Protein AF-A0A563EN86-F1 (afdb_monomer_lite)

pLDDT: mean 70.74, std 15.03, range [34.0, 89.38]

Structure (mmCIF, N/CA/C/O backbone):
data_AF-A0A563EN86-F1
#
_entry.id   AF-A0A563EN86-F1
#
loop_
_atom_site.group_PDB
_atom_site.id
_atom_site.type_symbol
_atom_site.label_atom_id
_atom_site.label_alt_id
_atom_site.label_comp_id
_atom_site.label_asym_id
_atom_site.label_entity_id
_atom_site.label_seq_id
_atom_site.pdbx_PDB_ins_code
_atom_site.Cartn_x
_atom_site.Cartn_y
_atom_site.Cartn_z
_atom_site.occupancy
_atom_site.B_iso_or_equiv
_atom_site.auth_seq_id
_atom_site.auth_comp_id
_atom_site.auth_asym_id
_atom_site.auth_atom_id
_atom_site.pdbx_PDB_model_num
ATOM 1 N N . MET A 1 1 ? 17.051 7.323 -35.085 1.00 34.00 1 MET A N 1
ATOM 2 C CA . MET A 1 1 ? 16.830 6.355 -33.990 1.00 34.00 1 MET A CA 1
ATOM 3 C C . MET A 1 1 ? 16.658 7.154 -32.714 1.00 34.00 1 MET A C 1
ATOM 5 O O . MET A 1 1 ? 17.639 7.655 -32.189 1.00 34.00 1 MET A O 1
ATOM 9 N N . THR A 1 2 ? 15.421 7.385 -32.290 1.00 34.38 2 THR A N 1
ATOM 10 C CA . THR A 1 2 ? 15.112 8.167 -31.088 1.00 34.38 2 THR A CA 1
ATOM 11 C C . THR A 1 2 ? 15.080 7.204 -29.907 1.00 34.38 2 THR A C 1
ATOM 13 O O . THR A 1 2 ? 14.170 6.382 -29.809 1.00 34.38 2 THR A O 1
ATOM 16 N N . LEU A 1 3 ? 16.101 7.255 -29.044 1.00 38.44 3 LEU A N 1
ATOM 17 C CA . LEU A 1 3 ? 15.989 6.696 -27.700 1.00 38.44 3 LEU A CA 1
ATOM 18 C C . LEU A 1 3 ? 14.860 7.464 -27.013 1.00 38.44 3 LEU A C 1
ATOM 20 O O . LEU A 1 3 ? 14.955 8.676 -26.842 1.00 38.44 3 LEU A O 1
ATOM 24 N N . ALA A 1 4 ? 13.785 6.771 -26.652 1.00 39.31 4 ALA A N 1
ATOM 25 C CA . ALA A 1 4 ? 12.823 7.303 -25.707 1.00 39.31 4 ALA A CA 1
ATOM 26 C C . ALA A 1 4 ? 13.553 7.460 -24.367 1.00 39.31 4 ALA A C 1
ATOM 28 O O . ALA A 1 4 ? 13.705 6.494 -23.617 1.00 39.31 4 ALA A O 1
ATOM 29 N N . GLU A 1 5 ? 14.057 8.666 -24.102 1.00 37.25 5 GLU A N 1
ATOM 30 C CA . GLU A 1 5 ? 14.400 9.114 -22.759 1.00 37.25 5 GLU A CA 1
ATOM 31 C C . GLU A 1 5 ? 13.152 8.927 -21.900 1.00 37.25 5 GLU A C 1
ATOM 33 O O . GLU A 1 5 ? 12.180 9.679 -21.967 1.00 37.25 5 GLU A O 1
ATOM 38 N N . LYS A 1 6 ? 13.147 7.831 -21.144 1.00 38.69 6 LYS A N 1
ATOM 39 C CA . LYS A 1 6 ? 12.123 7.531 -20.160 1.00 38.69 6 LYS A CA 1
ATOM 40 C C . LYS A 1 6 ? 12.342 8.531 -19.029 1.00 38.69 6 LYS A C 1
ATOM 42 O O . LYS A 1 6 ? 13.153 8.286 -18.140 1.00 38.69 6 LYS A O 1
ATOM 47 N N . ALA A 1 7 ? 11.699 9.693 -19.137 1.00 40.84 7 ALA A N 1
ATOM 48 C CA . ALA A 1 7 ? 11.751 10.724 -18.113 1.00 40.84 7 ALA A CA 1
ATOM 49 C C . ALA A 1 7 ? 11.459 10.072 -16.749 1.00 40.84 7 ALA A C 1
ATOM 51 O O . ALA A 1 7 ? 10.509 9.281 -16.660 1.00 40.84 7 ALA A O 1
ATOM 52 N N . PRO A 1 8 ? 12.268 10.333 -15.707 1.00 43.81 8 PRO A N 1
ATOM 53 C CA . PRO A 1 8 ? 11.944 9.863 -14.372 1.00 43.81 8 PRO A CA 1
ATOM 54 C C . PRO A 1 8 ? 10.564 10.426 -14.033 1.00 43.81 8 PRO A C 1
ATOM 56 O O . PRO A 1 8 ? 10.361 11.640 -14.077 1.00 43.81 8 PRO A O 1
ATOM 59 N N . LEU A 1 9 ? 9.592 9.543 -13.793 1.00 47.16 9 LEU A N 1
ATOM 60 C CA . LEU A 1 9 ? 8.271 9.963 -13.348 1.00 47.16 9 LEU A CA 1
ATOM 61 C C . LEU A 1 9 ? 8.466 10.772 -12.067 1.00 47.16 9 LEU A C 1
ATOM 63 O O . LEU A 1 9 ? 8.974 10.250 -11.073 1.00 47.16 9 LEU A O 1
ATOM 67 N N . ASP A 1 10 ? 8.111 12.055 -12.126 1.00 55.78 10 ASP A N 1
ATOM 68 C CA . ASP A 1 10 ? 8.178 12.949 -10.980 1.00 55.78 10 ASP A CA 1
ATOM 69 C C . ASP A 1 10 ? 7.357 12.328 -9.842 1.00 55.78 10 ASP A C 1
ATOM 71 O O . ASP A 1 10 ? 6.160 12.045 -9.985 1.00 55.78 10 ASP A O 1
ATOM 75 N N . VAL A 1 11 ? 8.039 12.032 -8.735 1.00 52.59 11 VAL A N 1
ATOM 76 C CA . VAL A 1 11 ? 7.470 11.307 -7.594 1.00 52.59 11 VAL A CA 1
ATOM 77 C C . VAL A 1 11 ? 6.280 12.070 -7.021 1.00 52.59 11 VAL A C 1
ATOM 79 O O . VAL A 1 11 ? 5.270 11.448 -6.711 1.00 52.59 11 VAL A O 1
ATOM 82 N N . SER A 1 12 ? 6.348 13.403 -7.005 1.00 55.69 12 SER A N 1
ATOM 83 C CA . SER A 1 12 ? 5.276 14.275 -6.515 1.00 55.69 12 SER A CA 1
ATOM 84 C C . SER A 1 12 ? 4.056 14.216 -7.432 1.00 55.69 12 SER A C 1
ATOM 86 O O . SER A 1 12 ? 2.920 14.143 -6.967 1.00 55.69 12 SER A O 1
ATOM 88 N N . ARG A 1 13 ? 4.279 14.187 -8.754 1.00 60.00 13 ARG A N 1
ATOM 89 C CA . ARG A 1 13 ? 3.195 14.057 -9.740 1.00 60.00 13 ARG A CA 1
ATOM 90 C C . ARG A 1 13 ? 2.516 12.693 -9.664 1.00 60.00 13 ARG A C 1
ATOM 92 O O . ARG A 1 13 ? 1.303 12.607 -9.825 1.00 60.00 13 ARG A O 1
ATOM 99 N N . THR A 1 14 ? 3.289 11.643 -9.403 1.00 60.41 14 THR A N 1
ATOM 100 C CA . THR A 1 14 ? 2.772 10.277 -9.269 1.00 60.41 14 THR A CA 1
ATOM 101 C C . THR A 1 14 ? 2.025 10.102 -7.949 1.00 60.41 14 THR A C 1
ATOM 103 O O . THR A 1 14 ? 0.914 9.589 -7.950 1.00 60.41 14 THR A O 1
ATOM 106 N N . GLU A 1 15 ? 2.567 10.605 -6.838 1.00 59.75 15 GLU A N 1
ATOM 107 C CA . GLU A 1 15 ? 1.887 10.650 -5.538 1.00 59.75 15 GLU A CA 1
ATOM 108 C C . GLU A 1 15 ? 0.540 11.362 -5.616 1.00 59.75 15 GLU A C 1
ATOM 110 O O . GLU A 1 15 ? -0.461 10.838 -5.132 1.00 59.75 15 GLU A O 1
ATOM 115 N N . GLN A 1 16 ? 0.505 12.538 -6.244 1.00 64.94 16 GLN A N 1
ATOM 116 C CA . GLN A 1 16 ? -0.725 13.303 -6.402 1.00 64.94 16 GLN A CA 1
ATOM 117 C C . GLN A 1 16 ? -1.735 12.578 -7.299 1.00 64.94 16 GLN A C 1
ATOM 119 O O . GLN A 1 16 ? -2.899 12.473 -6.931 1.00 64.94 16 GLN A O 1
ATOM 124 N N . HIS A 1 17 ? -1.298 12.015 -8.428 1.00 65.69 17 HIS A N 1
ATOM 125 C CA . HIS A 1 17 ? -2.193 11.293 -9.334 1.00 65.69 17 HIS A CA 1
ATOM 126 C C . HIS A 1 17 ? -2.784 10.032 -8.690 1.00 65.69 17 HIS A C 1
ATOM 128 O O . HIS A 1 17 ? -3.970 9.756 -8.843 1.00 65.69 17 HIS A O 1
ATOM 134 N N . VAL A 1 18 ? -1.975 9.284 -7.934 1.00 63.53 18 VAL A N 1
ATOM 135 C CA . VAL A 1 18 ? -2.431 8.093 -7.204 1.00 63.53 18 VAL A CA 1
ATOM 136 C C . VAL A 1 18 ? -3.368 8.484 -6.072 1.00 63.53 18 VAL A C 1
ATOM 138 O O . VAL A 1 18 ? -4.376 7.814 -5.877 1.00 63.53 18 VAL A O 1
ATOM 141 N N . ARG A 1 19 ? -3.071 9.571 -5.352 1.00 66.44 19 ARG A N 1
ATOM 142 C CA . ARG A 1 19 ? -3.962 10.106 -4.320 1.00 66.44 19 ARG A CA 1
ATOM 143 C C . ARG A 1 19 ? -5.315 10.467 -4.916 1.00 66.44 19 ARG A C 1
ATOM 145 O O . ARG A 1 19 ? -6.315 9.946 -4.454 1.00 66.44 19 ARG A O 1
ATOM 152 N N . GLU A 1 20 ? -5.340 11.255 -5.986 1.00 67.44 20 GLU A N 1
ATOM 153 C CA . GLU A 1 20 ? -6.580 11.653 -6.658 1.00 67.44 20 GLU A CA 1
ATOM 154 C C . GLU A 1 20 ? -7.344 10.450 -7.240 1.00 67.44 20 GLU A C 1
ATOM 156 O O . GLU A 1 20 ? -8.574 10.429 -7.226 1.00 67.44 20 GLU A O 1
ATOM 161 N N . ALA A 1 21 ? -6.643 9.435 -7.758 1.00 65.50 21 ALA A N 1
ATOM 162 C CA . ALA A 1 21 ? -7.261 8.201 -8.241 1.00 65.50 21 ALA A CA 1
ATOM 163 C C . ALA A 1 21 ? -7.871 7.376 -7.096 1.00 65.50 21 ALA A C 1
ATOM 165 O O . ALA A 1 21 ? -8.976 6.857 -7.243 1.00 65.50 21 ALA A O 1
ATOM 166 N N . LEU A 1 22 ? -7.185 7.290 -5.954 1.00 64.81 22 LEU A N 1
ATOM 167 C CA . LEU A 1 22 ? -7.662 6.582 -4.766 1.00 64.81 22 LEU A CA 1
ATOM 168 C C . LEU A 1 22 ? -8.793 7.320 -4.057 1.00 64.81 22 LEU A C 1
ATOM 170 O O . LEU A 1 22 ? -9.778 6.687 -3.711 1.00 64.81 22 LEU A O 1
ATOM 174 N N . GLU A 1 23 ? -8.708 8.639 -3.902 1.00 65.38 23 GLU A N 1
ATOM 175 C CA . GLU A 1 23 ? -9.792 9.472 -3.364 1.00 65.38 23 GLU A CA 1
ATOM 176 C C . GLU A 1 23 ? -11.056 9.359 -4.227 1.00 65.38 23 GLU A C 1
ATOM 178 O O . GLU A 1 23 ? -12.167 9.303 -3.701 1.00 65.38 23 GLU A O 1
ATOM 183 N N . ARG A 1 24 ? -10.904 9.277 -5.559 1.00 66.06 24 ARG A N 1
ATOM 184 C CA . ARG A 1 24 ? -12.023 9.007 -6.475 1.00 66.06 24 ARG A CA 1
ATOM 185 C C . ARG A 1 24 ? -12.586 7.597 -6.318 1.00 66.06 24 ARG A C 1
ATOM 187 O O . ARG A 1 24 ? -13.801 7.441 -6.383 1.00 66.06 24 ARG A O 1
ATOM 194 N N . TRP A 1 25 ? -11.727 6.589 -6.158 1.00 62.38 25 TRP A N 1
ATOM 195 C CA . TRP A 1 25 ? -12.152 5.195 -6.000 1.00 62.38 25 TRP A CA 1
ATOM 196 C C . TRP A 1 25 ? -12.832 4.949 -4.647 1.00 62.38 25 TRP A C 1
ATOM 198 O O . TRP A 1 25 ? -13.811 4.217 -4.580 1.00 62.38 25 TRP A O 1
ATOM 208 N N . LEU A 1 26 ? -12.366 5.621 -3.595 1.00 63.09 26 LEU A N 1
ATOM 209 C CA . LEU A 1 26 ? -12.886 5.540 -2.228 1.00 63.09 26 LEU A CA 1
ATOM 210 C C . LEU A 1 26 ? -13.992 6.572 -1.957 1.00 63.09 26 LEU A C 1
ATOM 212 O O . LEU A 1 26 ? -14.164 7.003 -0.823 1.00 63.09 26 LEU A O 1
ATOM 216 N N . GLU A 1 27 ? -14.732 6.988 -2.991 1.00 62.78 27 GLU A N 1
ATOM 217 C CA . GLU A 1 27 ? -15.923 7.849 -2.883 1.00 62.78 27 GLU A CA 1
ATOM 218 C C . GLU A 1 27 ? -15.721 9.135 -2.048 1.00 62.78 27 GLU A C 1
ATOM 220 O O . GLU A 1 27 ? -16.593 9.540 -1.285 1.00 62.78 27 GLU A O 1
ATOM 225 N N . GLN A 1 28 ? -14.578 9.816 -2.197 1.00 53.50 28 GLN A N 1
ATOM 226 C CA . GLN A 1 28 ? -14.207 11.031 -1.444 1.00 53.50 28 GLN A CA 1
ATOM 227 C C . GLN A 1 28 ? -13.933 10.830 0.053 1.00 53.50 28 GLN A C 1
ATOM 229 O O . GLN A 1 28 ? -13.909 11.799 0.819 1.00 53.50 28 GLN A O 1
ATOM 234 N N . ARG A 1 29 ? -13.669 9.601 0.501 1.00 56.38 29 ARG A N 1
ATOM 235 C CA . ARG A 1 29 ? -13.114 9.391 1.841 1.00 56.38 29 ARG A CA 1
ATOM 236 C C 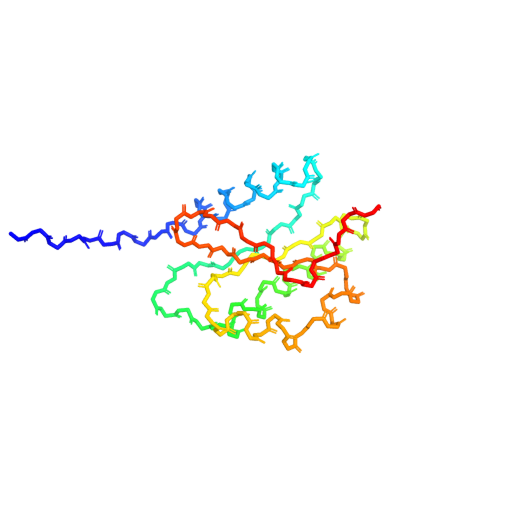. ARG A 1 29 ? -11.720 10.017 1.896 1.00 56.38 29 ARG A C 1
ATOM 238 O O . ARG A 1 29 ? -10.922 9.873 0.973 1.00 56.38 29 ARG A O 1
ATOM 245 N N . HIS A 1 30 ? -11.446 10.771 2.960 1.00 56.66 30 HIS A N 1
ATOM 246 C CA . HIS A 1 30 ? -10.135 11.376 3.182 1.00 56.66 30 HIS A CA 1
ATOM 247 C C . HIS A 1 30 ? -9.109 10.259 3.386 1.00 56.66 30 HIS A C 1
ATOM 249 O O . HIS A 1 30 ? -9.102 9.596 4.422 1.00 56.66 30 HIS A O 1
ATOM 255 N N . VAL A 1 31 ? -8.271 10.036 2.374 1.00 59.75 31 VAL A N 1
ATOM 256 C CA . VAL A 1 31 ? -7.301 8.941 2.357 1.00 59.75 31 VAL A CA 1
ATOM 257 C C . VAL A 1 31 ? -5.914 9.521 2.501 1.00 59.75 31 VAL A C 1
ATOM 259 O O . VAL A 1 31 ? -5.395 10.224 1.630 1.00 59.75 31 VAL A O 1
ATOM 262 N N . HIS A 1 32 ? -5.273 9.185 3.611 1.00 62.81 32 HIS A N 1
ATOM 263 C CA . HIS A 1 32 ? -3.880 9.534 3.799 1.00 62.81 32 HIS A CA 1
ATOM 264 C C . HIS A 1 32 ? -2.996 8.508 3.089 1.00 62.81 32 HIS A C 1
ATOM 266 O O . HIS A 1 32 ? -2.794 7.394 3.574 1.00 62.81 32 HIS A O 1
ATOM 272 N N . LEU A 1 33 ? -2.479 8.910 1.924 1.00 62.84 33 LEU A N 1
ATOM 273 C CA . LEU A 1 33 ? -1.630 8.091 1.067 1.00 62.84 33 LEU A CA 1
ATOM 274 C C . LEU A 1 33 ? -0.147 8.423 1.246 1.00 62.84 33 LEU A C 1
ATOM 276 O O . LEU A 1 33 ? 0.261 9.581 1.150 1.00 62.84 33 LEU A O 1
ATOM 280 N N . SER A 1 34 ? 0.672 7.387 1.394 1.00 61.41 34 SER A N 1
ATOM 281 C CA . SER A 1 34 ? 2.115 7.464 1.145 1.00 61.41 34 SER A CA 1
ATOM 282 C C . SER A 1 34 ? 2.454 6.646 -0.104 1.00 61.41 34 SER A C 1
ATOM 284 O O . SER A 1 34 ? 1.990 5.512 -0.218 1.00 61.41 34 SER A O 1
ATOM 286 N N . VAL A 1 35 ? 3.247 7.189 -1.036 1.00 60.12 35 VAL A N 1
ATOM 287 C CA . VAL A 1 35 ? 3.736 6.451 -2.218 1.00 60.12 35 VAL A CA 1
ATOM 288 C C . VAL A 1 35 ? 5.256 6.522 -2.255 1.00 60.12 35 VAL A C 1
ATOM 290 O O . VAL A 1 35 ? 5.867 7.480 -1.793 1.00 60.12 35 VAL A O 1
ATOM 293 N N . ALA A 1 36 ? 5.896 5.493 -2.795 1.00 61.22 36 ALA A N 1
ATOM 294 C CA . ALA A 1 36 ? 7.319 5.552 -3.092 1.00 61.22 36 ALA A CA 1
ATOM 295 C C . ALA A 1 36 ? 7.576 5.879 -4.564 1.00 61.22 36 ALA A C 1
ATOM 297 O O . ALA A 1 36 ? 6.841 5.445 -5.450 1.00 61.22 36 ALA A O 1
ATOM 298 N N . GLY A 1 37 ? 8.661 6.611 -4.819 1.00 56.16 37 GLY A N 1
ATOM 299 C CA . GLY A 1 37 ? 9.083 6.972 -6.167 1.00 56.16 37 GLY A CA 1
ATOM 300 C C . GLY A 1 37 ? 9.420 5.771 -7.055 1.00 56.16 37 GLY A C 1
ATOM 301 O O . GLY A 1 37 ? 9.970 4.767 -6.602 1.00 56.16 37 GLY A O 1
ATOM 302 N N . PHE A 1 38 ? 9.122 5.910 -8.347 1.00 54.41 38 PHE A N 1
ATOM 303 C CA . PHE A 1 38 ? 9.432 4.936 -9.391 1.00 54.41 38 PHE A CA 1
ATOM 304 C C . PHE A 1 38 ? 10.844 5.171 -9.932 1.00 54.41 38 PHE A C 1
ATOM 306 O O . PHE A 1 38 ? 11.024 5.830 -10.955 1.00 54.41 38 PHE A O 1
ATOM 313 N N . THR A 1 39 ? 11.865 4.639 -9.265 1.00 54.28 39 THR A N 1
ATOM 314 C CA . THR A 1 39 ? 13.226 4.610 -9.825 1.00 54.28 39 THR A CA 1
ATOM 315 C C . THR A 1 39 ? 13.582 3.204 -10.309 1.00 54.28 39 THR A C 1
ATOM 317 O O . THR A 1 39 ? 13.035 2.203 -9.850 1.00 54.28 39 THR A O 1
ATOM 320 N N . ALA A 1 40 ? 14.502 3.096 -11.269 1.00 50.16 40 ALA A N 1
ATOM 321 C CA . ALA A 1 40 ? 14.995 1.794 -11.732 1.00 50.16 40 ALA A CA 1
ATOM 322 C C . ALA A 1 40 ? 15.705 0.992 -10.614 1.00 50.16 40 ALA A C 1
ATOM 324 O O . ALA A 1 40 ? 15.831 -0.224 -10.725 1.00 50.16 40 ALA A O 1
ATOM 325 N N . ASP A 1 41 ? 16.101 1.667 -9.529 1.00 58.62 41 ASP A N 1
ATOM 326 C CA . ASP A 1 41 ? 16.729 1.107 -8.327 1.00 58.62 41 ASP A CA 1
ATOM 327 C C . ASP A 1 41 ? 15.738 1.026 -7.146 1.00 58.62 41 ASP A C 1
ATOM 329 O O . ASP A 1 41 ? 16.077 1.272 -5.989 1.00 58.62 41 ASP A O 1
ATOM 333 N N . VAL A 1 42 ? 14.459 0.735 -7.416 1.00 63.88 42 VAL A N 1
ATOM 334 C CA . VAL A 1 42 ? 13.474 0.532 -6.344 1.00 63.88 42 VAL A CA 1
ATOM 335 C C . VAL A 1 42 ? 13.920 -0.647 -5.485 1.00 63.88 42 VAL A C 1
ATOM 337 O O . VAL A 1 42 ? 13.838 -1.805 -5.891 1.00 63.88 42 VAL A O 1
ATOM 340 N N . GLN A 1 43 ? 14.363 -0.344 -4.265 1.00 78.12 43 GLN A N 1
ATOM 341 C CA . GLN A 1 43 ? 14.594 -1.319 -3.208 1.00 78.12 43 GLN A CA 1
ATOM 342 C C . GLN A 1 43 ? 13.252 -1.625 -2.526 1.00 78.12 43 GLN A C 1
ATOM 344 O O . GLN A 1 43 ? 12.815 -0.850 -1.671 1.00 78.12 43 GLN A O 1
ATOM 349 N N . PRO A 1 44 ? 12.578 -2.751 -2.839 1.00 77.44 44 PRO A N 1
ATOM 350 C CA . PRO A 1 44 ? 11.171 -2.954 -2.476 1.00 77.44 44 PRO A CA 1
ATOM 351 C C . PRO A 1 44 ? 10.939 -2.974 -0.966 1.00 77.44 44 PRO A C 1
ATOM 353 O O . PRO A 1 44 ? 9.913 -2.504 -0.490 1.00 77.44 44 PRO A O 1
ATOM 356 N N . ARG A 1 45 ? 11.917 -3.482 -0.204 1.00 82.38 45 ARG A N 1
ATOM 357 C CA . ARG A 1 45 ? 11.884 -3.465 1.264 1.00 82.38 45 ARG A CA 1
ATOM 358 C C . ARG A 1 45 ? 12.027 -2.062 1.836 1.00 82.38 45 ARG A C 1
ATOM 360 O O . ARG A 1 45 ? 11.295 -1.730 2.755 1.00 82.38 45 ARG A O 1
ATOM 367 N N . ALA A 1 46 ? 12.963 -1.264 1.322 1.00 79.75 46 ALA A N 1
ATOM 368 C CA . ALA A 1 46 ? 13.172 0.099 1.806 1.00 79.75 46 ALA A CA 1
ATOM 369 C C . ALA A 1 46 ? 11.931 0.952 1.533 1.00 79.75 46 ALA A C 1
ATOM 371 O O . ALA A 1 46 ? 11.432 1.618 2.435 1.00 79.75 46 ALA A O 1
ATOM 372 N N . VAL A 1 47 ? 11.389 0.823 0.318 1.00 79.31 47 VAL A N 1
ATOM 373 C CA . VAL A 1 47 ? 10.111 1.406 -0.083 1.00 79.31 47 VAL A CA 1
ATOM 374 C C . VAL A 1 47 ? 9.010 0.985 0.883 1.00 79.31 47 VAL A C 1
ATOM 376 O O . VAL A 1 47 ? 8.474 1.839 1.577 1.00 79.31 47 VAL A O 1
ATOM 379 N N . PHE A 1 48 ? 8.729 -0.314 1.003 1.00 83.31 48 PHE A N 1
ATOM 380 C CA . PHE A 1 48 ? 7.656 -0.824 1.858 1.00 83.31 48 PHE A CA 1
ATOM 381 C C . PHE A 1 48 ? 7.764 -0.336 3.309 1.00 83.31 48 PHE A C 1
ATOM 383 O O . PHE A 1 48 ? 6.779 0.142 3.867 1.00 83.31 48 PHE A O 1
ATOM 390 N N . SER A 1 49 ? 8.960 -0.397 3.901 1.00 84.12 49 SER A N 1
ATOM 391 C CA . SER A 1 49 ? 9.202 0.060 5.272 1.00 84.12 49 SER A CA 1
ATOM 392 C C . SER A 1 49 ? 8.956 1.557 5.450 1.00 84.12 49 SER A C 1
ATOM 394 O O . SER A 1 49 ? 8.371 1.957 6.455 1.00 84.12 49 SER A O 1
ATOM 396 N N . GLU A 1 50 ? 9.378 2.385 4.493 1.00 84.25 50 GLU A N 1
ATOM 397 C CA . GLU A 1 50 ? 9.160 3.833 4.544 1.00 84.25 50 GLU A CA 1
ATOM 398 C C . GLU A 1 50 ? 7.669 4.171 4.433 1.00 84.25 50 GLU A C 1
ATOM 400 O O . GLU A 1 50 ? 7.142 4.934 5.246 1.00 84.25 50 GLU A O 1
ATOM 405 N N . VAL A 1 51 ? 6.962 3.551 3.480 1.00 82.19 51 VAL A N 1
ATOM 406 C CA . VAL A 1 51 ? 5.528 3.802 3.270 1.00 82.19 51 VAL A CA 1
ATOM 407 C C . VAL A 1 51 ? 4.709 3.345 4.484 1.00 82.19 51 VAL A C 1
ATOM 409 O O . VAL A 1 51 ? 3.814 4.058 4.946 1.00 82.19 51 VAL A O 1
ATOM 412 N N . LEU A 1 52 ? 5.055 2.187 5.058 1.00 85.31 52 LEU A N 1
ATOM 413 C CA . LEU A 1 52 ? 4.430 1.663 6.271 1.00 85.31 52 LEU A CA 1
ATOM 414 C C . LEU A 1 52 ? 4.696 2.567 7.480 1.00 85.31 52 LEU A C 1
ATOM 416 O O . LEU A 1 52 ? 3.775 2.861 8.240 1.00 85.31 52 LEU A O 1
ATOM 420 N N . ARG A 1 53 ? 5.932 3.053 7.649 1.00 86.25 53 ARG A N 1
ATOM 421 C CA . ARG A 1 53 ? 6.289 3.969 8.740 1.00 86.25 53 ARG A CA 1
ATOM 422 C C . ARG A 1 53 ? 5.464 5.253 8.688 1.00 86.25 53 ARG A C 1
ATOM 424 O O . ARG A 1 53 ? 4.920 5.654 9.715 1.00 86.25 53 ARG A O 1
ATOM 431 N N . ARG A 1 54 ? 5.353 5.885 7.516 1.00 82.75 54 ARG A N 1
ATOM 432 C CA . ARG A 1 54 ? 4.539 7.100 7.342 1.00 82.75 54 ARG A CA 1
ATOM 433 C C . ARG A 1 54 ? 3.065 6.834 7.616 1.00 82.75 54 ARG A C 1
ATOM 435 O O . ARG A 1 54 ? 2.419 7.618 8.300 1.00 82.75 54 ARG A O 1
ATOM 442 N N . SER A 1 55 ? 2.558 5.692 7.168 1.00 82.69 55 SER A N 1
ATOM 443 C CA . SER A 1 55 ? 1.166 5.288 7.397 1.00 82.69 55 SER A CA 1
ATOM 444 C C . SER A 1 55 ? 0.857 5.074 8.875 1.00 82.69 55 SER A C 1
ATOM 446 O O . SER A 1 55 ? -0.176 5.516 9.365 1.00 82.69 55 SER A O 1
ATOM 448 N N . LEU A 1 56 ? 1.786 4.483 9.629 1.00 84.81 56 LEU A N 1
ATOM 449 C CA . LEU A 1 56 ? 1.664 4.369 11.082 1.00 84.81 56 LEU A CA 1
ATOM 450 C C . LEU A 1 56 ? 1.643 5.739 11.771 1.00 84.81 56 LEU A C 1
ATOM 452 O O . LEU A 1 56 ? 0.848 5.945 12.685 1.00 84.81 56 LEU A O 1
ATOM 456 N N . GLN A 1 57 ? 2.475 6.686 11.328 1.00 84.62 57 GLN A N 1
ATOM 457 C CA . GLN A 1 57 ? 2.464 8.056 11.854 1.00 84.62 57 GLN A CA 1
ATOM 458 C C . GLN A 1 57 ? 1.143 8.774 11.547 1.00 84.62 57 GLN A C 1
ATOM 460 O O . GLN A 1 57 ? 0.575 9.419 12.426 1.00 84.62 57 GLN A O 1
ATOM 465 N N . LEU A 1 58 ? 0.618 8.611 10.331 1.00 80.25 58 LEU A N 1
ATOM 466 C CA . LEU A 1 58 ? -0.684 9.144 9.930 1.00 80.25 58 LEU A CA 1
ATOM 467 C C . LEU A 1 58 ? -1.812 8.552 10.776 1.00 80.25 58 LEU A C 1
ATOM 469 O O . LEU A 1 58 ? -2.650 9.290 11.278 1.00 80.25 58 LEU A O 1
ATOM 473 N N . ARG A 1 59 ? -1.783 7.240 11.022 1.00 79.31 59 ARG A N 1
ATOM 474 C CA . ARG A 1 59 ? -2.760 6.549 11.873 1.00 79.31 59 ARG A CA 1
ATOM 475 C C . ARG A 1 59 ? -2.714 7.022 13.328 1.00 79.31 59 ARG A C 1
ATOM 477 O O . ARG A 1 59 ? -3.749 7.076 13.983 1.00 79.31 59 ARG A O 1
ATOM 484 N N . GLN A 1 60 ? -1.530 7.359 13.840 1.00 83.19 60 GLN A N 1
ATOM 485 C CA . GLN A 1 60 ? -1.380 7.932 15.182 1.00 83.19 60 GLN A CA 1
ATOM 486 C C . GLN A 1 60 ? -1.976 9.341 15.279 1.00 83.19 60 GLN A C 1
ATOM 488 O O . GLN A 1 60 ? -2.580 9.663 16.299 1.00 83.19 60 GLN A O 1
ATOM 493 N N . GLY A 1 61 ? -1.818 10.164 14.238 1.00 78.44 61 GLY A N 1
ATOM 494 C CA . GLY A 1 61 ? -2.410 11.504 14.178 1.00 78.44 61 GLY A CA 1
ATOM 495 C C . GLY A 1 61 ? -3.918 11.492 13.916 1.00 78.44 61 GLY A C 1
ATOM 496 O O . GLY A 1 61 ? -4.641 12.296 14.494 1.00 78.44 61 GLY A O 1
ATOM 497 N N . ASN A 1 62 ? -4.385 10.544 13.098 1.00 76.50 62 ASN A N 1
ATOM 498 C CA . ASN A 1 62 ? -5.759 10.441 12.610 1.00 76.50 62 ASN A CA 1
ATOM 499 C C . ASN A 1 62 ? -6.304 9.006 12.812 1.00 76.50 62 ASN A C 1
ATOM 501 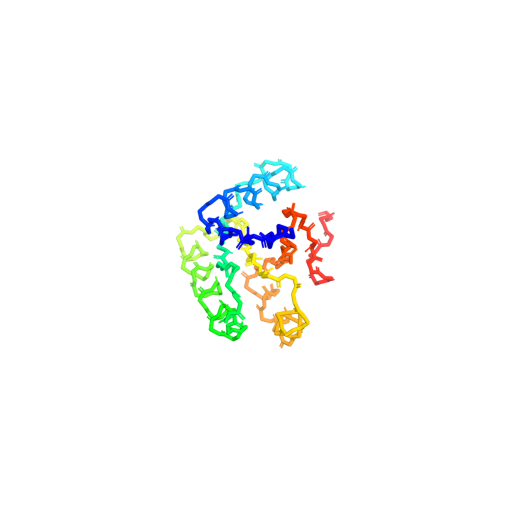O O . ASN A 1 62 ? -6.384 8.216 11.868 1.00 76.50 62 ASN A O 1
ATOM 505 N N . PRO A 1 63 ? -6.685 8.617 14.045 1.00 76.12 63 PRO A N 1
ATOM 506 C CA . PRO A 1 63 ? -7.038 7.231 14.382 1.00 76.12 63 PRO A CA 1
ATOM 507 C C . PRO A 1 63 ? -8.370 6.739 13.791 1.00 76.12 63 PRO A C 1
ATOM 509 O O . PRO A 1 63 ? -8.667 5.540 13.851 1.00 76.12 63 PRO A O 1
ATOM 512 N N . LEU A 1 64 ? -9.187 7.639 13.243 1.00 77.00 64 LEU A N 1
ATOM 513 C CA . LEU A 1 64 ? -10.477 7.318 12.624 1.00 77.00 64 LEU A CA 1
ATOM 514 C C . LEU A 1 64 ? -10.420 7.321 11.092 1.00 77.00 64 LEU A C 1
ATOM 516 O O . LEU A 1 64 ? -11.307 6.742 10.470 1.00 77.00 64 LEU A O 1
ATOM 520 N N . ASP A 1 65 ? -9.365 7.881 10.504 1.00 76.25 65 ASP A N 1
ATOM 521 C CA . ASP A 1 65 ? -9.247 8.041 9.056 1.00 76.2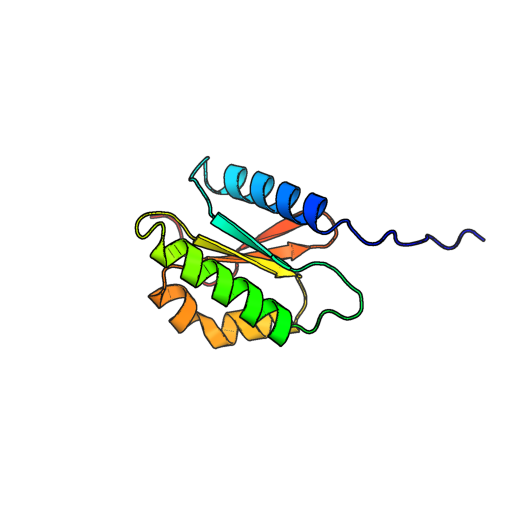5 65 ASP A CA 1
ATOM 522 C C . ASP A 1 65 ? -8.787 6.751 8.384 1.00 76.25 65 ASP A C 1
ATOM 524 O O . ASP A 1 65 ? -8.067 5.933 8.972 1.00 76.25 65 ASP A O 1
ATOM 528 N N . GLU A 1 66 ? -9.171 6.584 7.123 1.00 75.56 66 GLU A N 1
ATOM 529 C CA . GLU A 1 66 ? -8.637 5.507 6.302 1.00 75.56 66 GLU A CA 1
ATOM 530 C C . GLU A 1 66 ? -7.207 5.831 5.883 1.00 75.56 66 GLU A C 1
ATOM 532 O O . GLU A 1 66 ? -6.893 6.904 5.360 1.00 75.56 66 GLU A O 1
ATOM 537 N N . VAL A 1 67 ? -6.316 4.880 6.146 1.00 81.44 67 VAL A N 1
ATOM 538 C CA . VAL A 1 67 ? -4.900 5.004 5.825 1.00 81.44 67 VAL A CA 1
ATOM 539 C C . VAL A 1 67 ? -4.569 3.967 4.771 1.00 81.44 67 VAL A C 1
ATOM 541 O O . VAL A 1 67 ? -4.857 2.784 4.940 1.00 81.44 67 VAL A O 1
ATOM 544 N N . ALA A 1 68 ? -3.931 4.416 3.697 1.00 83.00 68 ALA A N 1
ATOM 545 C CA . ALA A 1 68 ? -3.571 3.566 2.580 1.00 83.00 68 ALA A CA 1
ATOM 546 C C . ALA A 1 68 ? -2.086 3.702 2.237 1.00 83.00 68 ALA A C 1
ATOM 548 O O . ALA A 1 68 ? -1.509 4.792 2.274 1.00 83.00 68 ALA A O 1
ATOM 549 N N . ILE A 1 69 ? -1.470 2.592 1.834 1.00 83.88 69 ILE A N 1
ATOM 550 C CA . ILE A 1 69 ? -0.132 2.581 1.238 1.00 83.88 69 ILE A CA 1
ATOM 551 C C . ILE A 1 69 ? -0.221 2.379 -0.271 1.00 83.88 69 ILE A C 1
ATOM 553 O O . ILE A 1 69 ? -0.888 1.466 -0.751 1.00 83.88 69 ILE A O 1
ATOM 557 N N . GLY A 1 70 ? 0.499 3.210 -1.021 1.00 82.44 70 GLY A N 1
ATOM 558 C CA . GLY A 1 70 ? 0.728 3.040 -2.450 1.00 82.44 70 GLY A CA 1
ATOM 559 C C . GLY A 1 70 ? 2.120 2.468 -2.693 1.00 82.44 70 GLY A C 1
ATOM 560 O O . GLY A 1 70 ? 3.128 3.048 -2.286 1.00 82.44 70 GLY A O 1
ATOM 561 N N . LEU A 1 71 ? 2.199 1.325 -3.364 1.00 82.44 71 LEU A N 1
ATOM 562 C CA . LEU A 1 71 ? 3.458 0.656 -3.683 1.00 82.44 71 LEU A CA 1
ATOM 563 C C . LEU A 1 71 ? 3.581 0.462 -5.191 1.00 82.44 71 LEU A C 1
ATOM 565 O O . LEU A 1 71 ? 2.572 0.205 -5.836 1.00 82.44 71 LEU A O 1
ATOM 569 N N . PRO A 1 72 ? 4.790 0.507 -5.770 1.00 79.44 72 PRO A N 1
ATOM 570 C CA . PRO A 1 72 ? 4.975 0.140 -7.166 1.00 79.44 72 PRO A CA 1
ATOM 571 C C . PRO A 1 72 ? 4.441 -1.266 -7.448 1.00 79.44 72 PRO A C 1
ATOM 573 O O . PRO A 1 72 ? 4.689 -2.202 -6.679 1.00 79.44 72 PRO A O 1
ATOM 576 N N . ASP A 1 73 ? 3.746 -1.421 -8.571 1.00 83.25 73 ASP A N 1
ATOM 577 C CA . ASP A 1 73 ? 3.252 -2.709 -9.037 1.00 83.25 73 ASP A CA 1
ATOM 578 C C . ASP A 1 73 ? 4.395 -3.564 -9.602 1.00 83.25 73 ASP A C 1
ATOM 580 O O . ASP A 1 73 ? 4.614 -3.683 -10.808 1.00 83.25 73 ASP A O 1
ATOM 584 N N . VAL A 1 74 ? 5.183 -4.125 -8.688 1.00 82.62 74 VAL A N 1
ATOM 585 C CA . VAL A 1 74 ? 6.278 -5.044 -8.987 1.00 82.62 74 VAL A CA 1
ATOM 586 C C . VAL A 1 74 ? 6.151 -6.304 -8.130 1.00 82.62 74 VAL A C 1
ATOM 588 O O . VAL A 1 74 ? 5.742 -6.214 -6.965 1.00 82.62 74 VAL A O 1
ATOM 591 N N . PRO A 1 75 ? 6.566 -7.485 -8.633 1.00 85.00 75 PRO A N 1
ATOM 592 C CA . PRO A 1 75 ? 6.366 -8.758 -7.935 1.00 85.00 75 PRO A CA 1
ATOM 593 C C . PRO A 1 75 ? 6.873 -8.763 -6.490 1.00 85.00 75 PRO A C 1
ATOM 595 O O . PRO A 1 75 ? 6.210 -9.276 -5.597 1.00 85.00 75 PRO A O 1
ATOM 598 N N . ARG A 1 76 ? 8.022 -8.126 -6.230 1.00 84.94 76 ARG A N 1
ATOM 599 C CA . ARG A 1 76 ? 8.603 -8.054 -4.881 1.00 84.94 76 ARG A CA 1
ATOM 600 C C . ARG A 1 76 ? 7.769 -7.215 -3.910 1.00 84.94 76 ARG A C 1
ATOM 602 O O . ARG A 1 76 ? 7.672 -7.590 -2.748 1.00 84.94 76 ARG A O 1
ATOM 609 N N . CYS A 1 77 ? 7.168 -6.113 -4.361 1.00 82.94 77 CYS A N 1
ATOM 610 C CA . CYS A 1 77 ? 6.251 -5.323 -3.535 1.00 82.94 77 CYS A CA 1
ATOM 611 C C . CYS A 1 77 ? 4.974 -6.117 -3.250 1.00 82.94 77 CYS A C 1
ATOM 613 O O . CYS A 1 77 ? 4.550 -6.172 -2.097 1.00 82.94 77 CYS A O 1
ATOM 615 N N . ARG A 1 78 ? 4.430 -6.822 -4.254 1.00 87.56 78 ARG A N 1
ATOM 616 C CA . ARG A 1 78 ? 3.290 -7.732 -4.054 1.00 87.56 78 ARG A CA 1
ATOM 617 C C . ARG A 1 78 ? 3.592 -8.814 -3.015 1.00 87.56 78 ARG A C 1
ATOM 619 O O . ARG A 1 78 ? 2.790 -9.021 -2.110 1.00 87.56 78 ARG A O 1
ATOM 626 N N . SER A 1 79 ? 4.765 -9.448 -3.084 1.00 87.94 79 SER A N 1
ATOM 627 C CA . SER A 1 79 ? 5.182 -10.452 -2.095 1.00 87.94 79 SER A CA 1
ATOM 628 C C . SER A 1 79 ? 5.330 -9.880 -0.682 1.00 87.94 79 SER A C 1
ATOM 630 O O . SER A 1 79 ? 4.979 -10.556 0.280 1.00 87.94 79 SER A O 1
ATOM 632 N N . LEU A 1 80 ? 5.838 -8.651 -0.536 1.00 87.69 80 LEU A N 1
ATOM 633 C CA . LEU A 1 80 ? 5.972 -8.000 0.775 1.00 87.69 80 LEU A CA 1
ATOM 634 C C . LEU A 1 80 ? 4.615 -7.702 1.412 1.00 87.69 80 LEU A C 1
ATOM 636 O O . LEU A 1 80 ? 4.432 -7.950 2.603 1.00 87.69 80 LEU A O 1
ATOM 640 N N . VAL A 1 81 ? 3.669 -7.217 0.608 1.00 88.44 81 VAL A N 1
ATOM 641 C CA . VAL A 1 81 ? 2.292 -6.969 1.039 1.00 88.44 81 VAL A CA 1
ATOM 642 C C . VAL A 1 81 ? 1.608 -8.271 1.439 1.00 88.44 81 VAL A C 1
ATOM 644 O O . VAL A 1 81 ? 1.095 -8.357 2.548 1.00 88.44 81 VAL A O 1
ATOM 647 N N . ALA A 1 82 ? 1.678 -9.305 0.595 1.00 88.62 82 ALA A N 1
ATOM 648 C CA . ALA A 1 82 ? 1.103 -10.614 0.903 1.00 88.62 82 ALA A CA 1
ATOM 649 C C . ALA A 1 82 ? 1.698 -11.214 2.190 1.00 88.62 82 ALA A C 1
ATOM 651 O O . ALA A 1 82 ? 0.976 -11.724 3.039 1.00 88.62 82 ALA A O 1
ATOM 652 N N . GLY A 1 83 ? 3.015 -11.089 2.386 1.00 89.38 83 GLY A N 1
ATOM 653 C CA . GLY A 1 83 ? 3.686 -11.540 3.608 1.00 89.38 83 GLY A CA 1
ATOM 654 C C . GLY A 1 83 ? 3.347 -10.725 4.863 1.00 89.38 83 GLY A C 1
ATOM 655 O O . GLY A 1 83 ? 3.622 -11.181 5.969 1.00 89.38 83 GLY A O 1
ATOM 656 N N . SER A 1 84 ? 2.760 -9.536 4.706 1.00 88.56 84 SER A N 1
ATOM 657 C CA . SER A 1 84 ? 2.418 -8.616 5.800 1.00 88.56 84 SER A CA 1
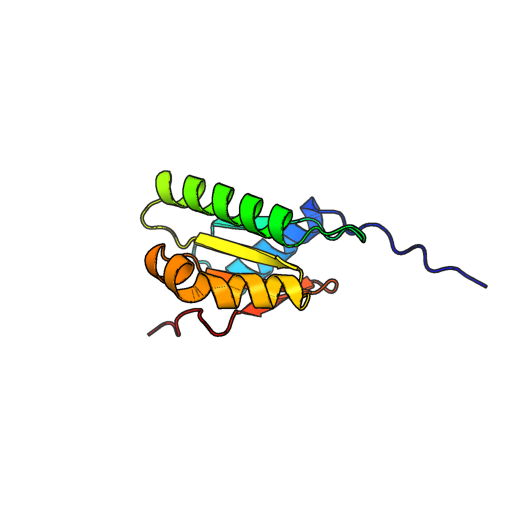ATOM 658 C C . SER A 1 84 ? 0.910 -8.417 5.966 1.00 88.56 84 SER A C 1
ATOM 660 O O . SER A 1 84 ? 0.495 -7.562 6.747 1.00 88.56 84 SER A O 1
ATOM 662 N N . GLU A 1 85 ? 0.090 -9.198 5.263 1.00 86.56 85 GLU A N 1
ATOM 663 C CA . GLU A 1 85 ? -1.362 -9.032 5.181 1.00 86.56 85 GLU A CA 1
ATOM 664 C C . GLU A 1 85 ? -2.029 -8.953 6.561 1.00 86.56 85 GLU A C 1
ATOM 666 O O . GLU A 1 85 ? -2.758 -8.006 6.853 1.00 86.56 85 GLU A O 1
ATOM 671 N N . THR A 1 86 ? -1.732 -9.906 7.448 1.00 85.81 86 THR A N 1
ATOM 672 C CA . THR A 1 86 ? -2.302 -9.945 8.804 1.00 85.81 86 THR A CA 1
ATOM 673 C C . THR A 1 86 ? -1.970 -8.685 9.602 1.00 85.81 86 THR A C 1
ATOM 675 O O . THR A 1 86 ? -2.808 -8.173 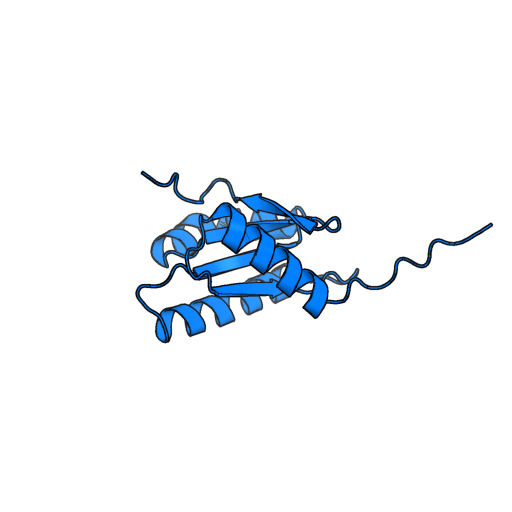10.349 1.00 85.81 86 THR A O 1
ATOM 678 N N . THR A 1 87 ? -0.757 -8.161 9.430 1.00 87.75 87 THR A N 1
ATOM 679 C CA . THR A 1 87 ? -0.292 -6.947 10.104 1.00 87.75 87 THR A CA 1
ATOM 680 C C . THR A 1 87 ? -1.009 -5.720 9.551 1.00 87.75 87 THR A C 1
ATOM 682 O O . THR A 1 87 ? -1.556 -4.943 10.327 1.00 87.75 87 THR A O 1
ATOM 685 N N . LEU A 1 88 ? -1.065 -5.570 8.225 1.00 86.75 88 LEU A N 1
ATOM 686 C CA . LEU A 1 88 ? -1.752 -4.457 7.559 1.00 86.75 88 LEU A CA 1
ATOM 687 C C . LEU A 1 88 ? -3.240 -4.418 7.931 1.00 86.75 88 LEU A C 1
ATOM 689 O O . LEU A 1 88 ? -3.747 -3.373 8.340 1.00 86.75 88 LEU A O 1
ATOM 693 N N . ARG A 1 89 ? -3.902 -5.581 7.940 1.00 84.81 89 ARG A N 1
ATOM 694 C CA . ARG A 1 89 ? -5.298 -5.717 8.376 1.00 84.81 89 ARG A CA 1
ATOM 695 C C . ARG A 1 89 ? -5.489 -5.325 9.841 1.00 84.81 89 ARG A C 1
ATOM 697 O O . ARG A 1 89 ? -6.406 -4.573 10.156 1.00 84.81 89 ARG A O 1
ATOM 704 N N . SER A 1 90 ? -4.614 -5.786 10.736 1.00 86.19 90 SER A N 1
ATOM 705 C CA . SER A 1 90 ? -4.679 -5.436 12.167 1.00 86.19 90 SER A CA 1
ATOM 706 C C . SER A 1 90 ? -4.508 -3.933 12.409 1.00 86.19 90 SER A C 1
ATOM 708 O O . SER A 1 90 ? -5.076 -3.384 13.351 1.00 86.19 90 SER A O 1
ATOM 710 N N . LEU A 1 91 ? -3.748 -3.260 11.544 1.00 85.06 91 LEU A N 1
ATOM 711 C CA . LEU A 1 91 ? -3.500 -1.822 11.607 1.00 85.06 91 LEU A CA 1
ATOM 712 C C . LEU A 1 91 ? -4.558 -0.982 10.872 1.00 85.06 91 LEU A C 1
ATOM 714 O O . LEU A 1 91 ? -4.522 0.244 10.990 1.00 85.06 91 LEU A O 1
ATOM 718 N N . ARG A 1 92 ? -5.506 -1.621 10.166 1.00 85.38 92 ARG A N 1
ATOM 719 C CA . ARG A 1 92 ? -6.468 -0.972 9.255 1.00 85.38 92 ARG A CA 1
ATOM 720 C C . ARG A 1 92 ? -5.765 -0.105 8.207 1.00 85.38 92 ARG A C 1
ATOM 722 O O . ARG A 1 92 ? -6.104 1.061 8.029 1.00 85.38 92 ARG A O 1
ATOM 729 N N . ILE A 1 93 ? -4.732 -0.673 7.591 1.00 85.56 93 ILE A N 1
ATOM 730 C CA . ILE A 1 93 ? -3.989 -0.049 6.500 1.00 85.56 93 ILE A CA 1
ATOM 731 C C . ILE A 1 93 ? -4.286 -0.840 5.233 1.00 85.56 93 ILE A C 1
ATOM 733 O O . ILE A 1 93 ? -3.912 -2.010 5.148 1.00 85.56 93 ILE A O 1
ATOM 737 N N . ASP A 1 94 ? -4.913 -0.194 4.258 1.00 85.25 94 ASP A N 1
ATOM 738 C CA . ASP A 1 94 ? -5.124 -0.785 2.938 1.00 85.25 94 ASP A CA 1
ATOM 739 C C . ASP A 1 94 ? -3.864 -0.644 2.086 1.00 85.25 94 ASP A C 1
ATOM 741 O O . ASP A 1 94 ? -3.122 0.335 2.212 1.00 85.25 94 ASP A O 1
ATOM 745 N N . ALA A 1 95 ? -3.616 -1.593 1.183 1.00 85.75 95 ALA A N 1
ATOM 746 C CA . ALA A 1 95 ? -2.516 -1.474 0.233 1.00 85.75 95 ALA A CA 1
ATOM 747 C C . ALA A 1 95 ? -3.005 -1.441 -1.208 1.00 85.75 95 ALA A C 1
ATOM 749 O O . ALA A 1 95 ? -3.899 -2.183 -1.615 1.00 85.75 95 ALA A O 1
ATOM 750 N N . TYR A 1 96 ? -2.329 -0.629 -2.006 1.00 84.19 96 TYR A N 1
ATOM 751 C CA . TYR A 1 96 ? -2.606 -0.459 -3.418 1.00 84.19 96 TYR A CA 1
ATOM 752 C C . TYR A 1 96 ? -1.314 -0.571 -4.217 1.00 84.19 96 TYR A C 1
ATOM 754 O O . TYR A 1 96 ? -0.257 -0.080 -3.808 1.00 84.19 96 TYR A O 1
ATOM 762 N N . PHE A 1 97 ? -1.402 -1.226 -5.369 1.00 83.94 97 PHE A N 1
ATOM 763 C CA . PHE A 1 97 ? -0.317 -1.341 -6.327 1.00 83.94 97 PHE A CA 1
ATOM 764 C C . PHE A 1 97 ? -0.508 -0.315 -7.431 1.00 83.94 97 PHE A C 1
ATOM 766 O O . PHE A 1 97 ? -1.540 -0.266 -8.090 1.00 83.94 97 PHE A O 1
ATOM 773 N N . VAL A 1 98 ? 0.504 0.517 -7.618 1.00 77.75 98 VAL A N 1
ATOM 774 C CA . VAL A 1 98 ? 0.516 1.603 -8.582 1.00 77.75 98 VAL A CA 1
ATOM 775 C C . VAL A 1 98 ? 1.371 1.185 -9.759 1.00 77.75 98 VAL A C 1
ATOM 777 O O . VAL A 1 98 ? 2.563 0.892 -9.624 1.00 77.75 98 VAL A O 1
ATOM 780 N N . ARG A 1 99 ? 0.771 1.191 -10.936 1.00 79.25 99 ARG A N 1
ATOM 781 C CA . ARG A 1 99 ? 1.467 0.951 -12.188 1.00 79.25 99 ARG A CA 1
ATOM 782 C C . ARG A 1 99 ? 2.101 2.246 -12.718 1.00 79.25 99 ARG A C 1
ATOM 784 O O . ARG A 1 99 ? 1.642 3.341 -12.396 1.00 79.25 99 ARG A O 1
ATOM 791 N N . PRO A 1 100 ? 3.146 2.157 -13.562 1.00 68.12 100 PRO A N 1
ATOM 792 C CA . PRO A 1 100 ? 3.833 3.336 -14.106 1.00 68.12 100 PRO A CA 1
ATOM 793 C C . PRO A 1 100 ? 2.961 4.228 -15.002 1.00 68.12 100 PRO A C 1
ATOM 795 O O . PRO A 1 100 ? 3.327 5.366 -15.272 1.00 68.12 100 PRO A O 1
ATOM 798 N N . ASP A 1 101 ? 1.845 3.695 -15.499 1.00 69.62 101 ASP A N 1
ATOM 799 C CA . ASP A 1 101 ? 0.828 4.406 -16.280 1.00 69.62 101 ASP A CA 1
ATOM 800 C C . ASP A 1 101 ? -0.184 5.161 -15.397 1.00 69.62 101 ASP A C 1
ATOM 802 O O . ASP A 1 101 ? -1.081 5.816 -15.922 1.00 69.62 101 ASP A O 1
ATOM 806 N N . GLY A 1 102 ? -0.029 5.101 -14.069 1.00 66.50 102 GLY A N 1
ATOM 807 C CA . GLY A 1 102 ? -0.923 5.732 -13.101 1.00 66.50 102 GLY A CA 1
ATOM 808 C C . GLY A 1 102 ? -2.136 4.877 -12.731 1.00 66.50 102 GLY A C 1
ATOM 809 O O . GLY A 1 102 ? -2.922 5.298 -11.885 1.00 66.50 102 GLY A O 1
ATOM 810 N N . CYS A 1 103 ? -2.292 3.679 -13.309 1.00 71.81 103 CYS A N 1
ATOM 811 C CA . CYS A 1 103 ? -3.342 2.752 -12.897 1.00 71.81 103 CYS A CA 1
ATOM 812 C C . CYS A 1 103 ? -3.077 2.220 -11.485 1.00 71.81 103 CYS A C 1
ATOM 814 O O . CYS A 1 103 ? -1.942 1.899 -11.129 1.00 71.81 103 CYS A O 1
ATOM 816 N N . VAL A 1 104 ? -4.142 2.091 -10.698 1.00 76.00 104 VAL A N 1
ATOM 817 C CA . VAL A 1 104 ? -4.080 1.623 -9.314 1.00 76.00 104 VAL A CA 1
ATOM 818 C C . VAL A 1 104 ? -4.893 0.342 -9.183 1.00 76.00 104 VAL A C 1
ATOM 820 O O . VAL A 1 104 ? -6.050 0.299 -9.593 1.00 76.00 104 VAL A O 1
ATOM 823 N N . GLU A 1 105 ? -4.290 -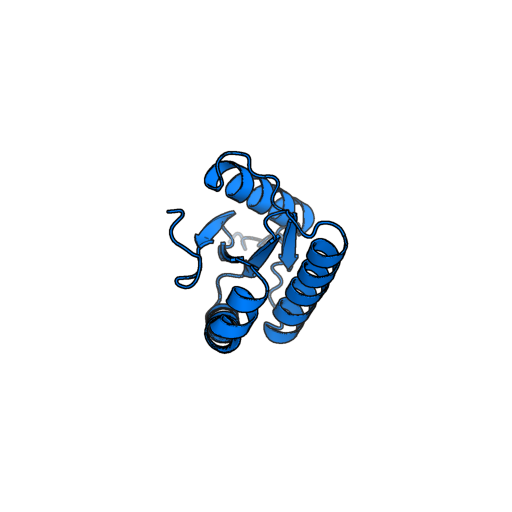0.694 -8.611 1.00 79.56 105 GLU A N 1
ATOM 824 C CA . GLU A 1 105 ? -4.954 -1.958 -8.300 1.00 79.56 105 GLU A CA 1
ATOM 825 C C . GLU A 1 105 ? -4.993 -2.170 -6.782 1.00 79.56 105 GLU A C 1
ATOM 827 O O . GLU A 1 105 ? -3.946 -2.086 -6.129 1.00 79.56 105 GLU A O 1
ATOM 832 N N . PRO A 1 106 ? -6.164 -2.462 -6.188 1.00 77.94 106 PRO A N 1
ATOM 833 C CA . PRO A 1 106 ? -6.236 -2.831 -4.784 1.00 77.94 106 PRO A CA 1
ATOM 834 C C . PRO A 1 106 ? -5.527 -4.163 -4.558 1.00 77.94 106 PRO A C 1
ATOM 836 O O . PRO A 1 106 ? -5.569 -5.081 -5.383 1.00 77.94 106 PRO A O 1
ATOM 839 N N . SER A 1 107 ? -4.868 -4.284 -3.413 1.00 78.06 107 SER A N 1
ATOM 840 C CA . SER A 1 107 ? -4.344 -5.572 -2.998 1.00 78.06 107 SER A CA 1
ATOM 841 C C . SER A 1 107 ? -5.502 -6.507 -2.624 1.00 78.06 107 SER A C 1
ATOM 843 O O . SER A 1 107 ? -6.470 -6.047 -2.019 1.00 78.06 107 SER A O 1
ATOM 845 N N . PRO A 1 108 ? -5.420 -7.820 -2.914 1.00 71.31 108 PRO A N 1
ATOM 846 C CA . PRO A 1 108 ? -6.505 -8.771 -2.641 1.00 71.31 108 PRO A CA 1
ATOM 847 C C . PRO A 1 108 ? -6.891 -8.904 -1.157 1.00 71.31 108 PRO A C 1
ATOM 849 O O . PRO A 1 108 ? -7.863 -9.585 -0.849 1.00 71.31 108 PRO A O 1
ATOM 852 N N . HIS A 1 109 ? -6.143 -8.285 -0.241 1.00 68.69 109 HIS A N 1
ATOM 853 C CA . HIS A 1 109 ? -6.455 -8.273 1.185 1.00 68.69 109 HIS A CA 1
ATOM 854 C C . HIS A 1 109 ? -7.276 -7.068 1.651 1.00 68.69 109 HIS A C 1
ATOM 856 O O . HIS A 1 109 ? -7.703 -7.075 2.813 1.00 68.69 109 HIS A O 1
ATOM 862 N N . ASN A 1 110 ? -7.450 -6.053 0.795 1.00 68.88 110 ASN A N 1
ATOM 863 C CA . ASN A 1 110 ? -8.300 -4.906 1.090 1.00 68.88 110 ASN A CA 1
ATOM 864 C C . ASN A 1 110 ? -9.722 -5.427 1.340 1.00 68.88 110 ASN A C 1
ATOM 866 O O . ASN A 1 110 ? -10.189 -6.340 0.654 1.00 68.88 110 ASN A O 1
ATOM 870 N N . HIS A 1 111 ? -10.386 -4.901 2.368 1.00 54.56 111 HIS A N 1
ATOM 871 C CA . HIS A 1 111 ? -11.741 -5.330 2.708 1.00 54.56 111 HIS A CA 1
ATOM 872 C C . HIS A 1 111 ? -12.687 -5.024 1.532 1.00 54.56 111 HIS A C 1
ATOM 874 O O . HIS A 1 111 ? -12.558 -3.955 0.931 1.00 54.56 111 HIS A O 1
ATOM 880 N N . PRO A 1 112 ? -13.658 -5.892 1.195 1.00 43.94 112 PRO A N 1
ATOM 881 C CA . PRO A 1 112 ? -14.849 -5.395 0.526 1.00 43.94 112 PRO A CA 1
ATOM 882 C C . PRO A 1 112 ? -15.509 -4.414 1.499 1.00 43.94 112 PRO A C 1
ATOM 884 O O . PRO A 1 112 ? -15.696 -4.746 2.669 1.00 43.94 112 PRO A O 1
ATOM 887 N N . ALA A 1 113 ? -15.783 -3.192 1.047 1.00 45.19 113 ALA A N 1
ATOM 888 C CA . ALA A 1 113 ? -16.693 -2.318 1.769 1.00 45.19 113 ALA A CA 1
ATOM 889 C C . ALA A 1 113 ? -18.040 -3.057 1.858 1.00 45.19 113 ALA A C 1
ATOM 891 O O . ALA A 1 113 ? -18.689 -3.260 0.831 1.00 45.19 113 ALA A O 1
ATOM 892 N N . ASP A 1 114 ? -18.373 -3.541 3.052 1.00 36.72 114 ASP A N 1
ATOM 893 C CA . ASP A 1 114 ? -19.709 -4.009 3.430 1.00 36.72 114 ASP A CA 1
ATOM 894 C C . ASP A 1 114 ? -20.382 -2.899 4.246 1.00 36.72 114 ASP A C 1
ATOM 896 O O . ASP A 1 114 ? -19.705 -2.353 5.156 1.00 36.72 114 ASP A O 1
#

Organism: NCBI:txid2591470

Sequence (114 aa):
MTLAEKAPLDVSRTEQHVREALERWLEQRHVHLSVAGFTADVQPRAVFSEVLRRSLQLRQGNPLDEVAIGLPDVPRCRSLVAGSETTLRSLRIDAYFVRPDGCVEPSPHNHPAD

Radius of gyration: 14.24 Å; chains: 1; bounding box: 36×26×49 Å

Foldseek 3Di:
DDDPPPPFDDQVNLQVLLLVVVCVVVVNFDEAEDEDGDDPPPPLVVRVVVRVVVQVVVCVVPVPGQYEYEYAPDPSNLVVCVVCLVVCVVSNYWYWHAYPVSDIDTRPSNDDPD

Secondary structure (DSSP, 8-state):
------PPPPHHHHHHHHHHHHHHHTTT--EEEEE----TT--HHHHHHHHHHHHHHHHHH-TTSEEEEEEES-HHHHHHHHHTHHHHHHHTEEEEEE-TTS-EEE-TTSPP--